Protein AF-A0AAW6MCB2-F1 (afdb_monomer_lite)

Secondary structure (DSSP, 8-state):
-HHHHHHHHHHHHTT-PPP-------TT---SPPPGGGS-------SSSTBTTTB---STTTT----

Foldseek 3Di:
DVVVVVVVVVVVVVPPDDDDDDDDDDPVDDDDDDDPVPDDDDDDCDPNCDPVNVPPDPDPCPPVPDD

pLDDT: mean 88.35, std 9.99, range [64.38, 97.38]

Organism: NCBI:txid246787

Structure (mmCIF, N/CA/C/O backbone):
data_AF-A0AAW6MCB2-F1
#
_entry.id   AF-A0AAW6MCB2-F1
#
loop_
_atom_site.group_PDB
_atom_site.id
_atom_site.type_symbol
_atom_site.label_atom_id
_atom_site.label_alt_id
_atom_site.label_comp_id
_atom_site.label_asym_id
_atom_site.label_entity_id
_atom_site.label_seq_id
_atom_site.pdbx_PDB_ins_code
_atom_site.Cartn_x
_atom_site.Cartn_y
_atom_site.Cartn_z
_atom_site.occupancy
_atom_site.B_iso_or_equiv
_atom_site.auth_seq_id
_atom_site.auth_comp_id
_atom_site.auth_asym_id
_atom_site.auth_atom_id
_atom_site.pdbx_PDB_model_num
ATOM 1 N N . MET A 1 1 ? 25.875 -9.834 56.819 1.00 64.38 1 MET A N 1
ATOM 2 C CA . MET A 1 1 ? 24.620 -9.050 56.699 1.00 64.38 1 MET A CA 1
ATOM 3 C C . MET A 1 1 ? 24.475 -8.337 55.353 1.00 64.38 1 MET A C 1
ATOM 5 O O . MET A 1 1 ? 23.486 -8.575 54.681 1.00 64.38 1 MET A O 1
ATOM 9 N N . LYS A 1 2 ? 25.454 -7.541 54.892 1.00 68.38 2 LYS A N 1
ATOM 10 C CA . LYS A 1 2 ? 25.353 -6.794 53.614 1.00 68.38 2 LYS A CA 1
ATOM 11 C C . LYS A 1 2 ? 25.117 -7.672 52.368 1.00 68.38 2 LYS A C 1
ATOM 13 O O . LYS A 1 2 ? 24.311 -7.317 51.523 1.00 68.38 2 LYS A O 1
ATOM 18 N N . ARG A 1 3 ? 25.758 -8.847 52.293 1.00 73.25 3 ARG A N 1
ATOM 19 C CA . ARG A 1 3 ? 25.574 -9.821 51.194 1.00 73.25 3 ARG A CA 1
ATOM 20 C C . ARG A 1 3 ? 24.170 -10.434 51.151 1.00 73.25 3 ARG A C 1
ATOM 22 O O . ARG A 1 3 ? 23.637 -10.659 50.077 1.00 73.25 3 ARG A O 1
ATOM 29 N N . PHE A 1 4 ? 23.573 -10.656 52.321 1.00 80.12 4 PHE A N 1
ATOM 30 C CA . PHE A 1 4 ? 22.205 -11.157 52.443 1.00 80.12 4 PHE A CA 1
ATOM 31 C C . PHE A 1 4 ? 21.192 -10.096 51.995 1.00 80.12 4 PHE A C 1
ATOM 33 O O . PHE A 1 4 ? 20.295 -10.383 51.213 1.00 80.12 4 PHE A O 1
ATOM 40 N N . LEU A 1 5 ? 21.412 -8.845 52.411 1.00 77.62 5 LEU A N 1
ATOM 41 C CA . LEU A 1 5 ? 20.606 -7.699 51.988 1.00 77.62 5 LEU A CA 1
ATOM 42 C C . LEU A 1 5 ? 20.664 -7.475 50.467 1.00 77.62 5 LEU A C 1
ATOM 44 O O . LEU A 1 5 ? 19.655 -7.170 49.841 1.00 77.62 5 LEU A O 1
ATOM 48 N N . PHE A 1 6 ? 21.843 -7.671 49.871 1.00 80.88 6 PHE A N 1
ATOM 49 C CA . PHE A 1 6 ? 22.045 -7.564 48.427 1.00 80.88 6 PHE A CA 1
ATOM 50 C C . PHE A 1 6 ? 21.316 -8.671 47.653 1.00 80.88 6 PHE A C 1
ATOM 52 O O . PHE A 1 6 ? 20.700 -8.409 46.626 1.00 80.88 6 PHE A O 1
ATOM 59 N N . PHE A 1 7 ? 21.326 -9.899 48.176 1.00 81.88 7 PHE A N 1
ATOM 60 C CA . PHE A 1 7 ? 20.603 -11.019 47.574 1.00 81.88 7 PHE A CA 1
ATOM 61 C C . PHE A 1 7 ? 19.080 -10.816 47.632 1.00 81.88 7 PHE A C 1
ATOM 63 O O . PHE A 1 7 ? 18.383 -11.074 46.655 1.00 81.88 7 PHE A O 1
ATOM 70 N N . LEU A 1 8 ? 18.571 -10.272 48.743 1.00 81.44 8 LEU A N 1
ATOM 71 C CA . LEU A 1 8 ? 17.151 -9.957 48.919 1.00 81.44 8 LEU A CA 1
ATOM 72 C C . LEU A 1 8 ? 16.657 -8.888 47.924 1.00 81.44 8 LEU A C 1
ATOM 74 O O . LEU A 1 8 ? 15.558 -9.009 47.388 1.00 81.44 8 LEU A O 1
ATOM 78 N N . MET A 1 9 ? 17.485 -7.880 47.629 1.00 80.19 9 MET A N 1
ATOM 79 C CA . MET A 1 9 ? 17.197 -6.862 46.607 1.00 80.19 9 MET A CA 1
ATOM 80 C C . MET A 1 9 ? 17.070 -7.455 45.196 1.00 80.19 9 MET A C 1
ATOM 82 O O . MET A 1 9 ? 16.158 -7.086 44.460 1.00 80.19 9 MET A O 1
ATOM 86 N N . ILE A 1 10 ? 17.953 -8.387 44.820 1.00 79.31 10 ILE A N 1
ATOM 87 C CA . ILE A 1 10 ? 17.931 -9.022 43.491 1.00 79.31 10 ILE A CA 1
ATOM 88 C C . ILE A 1 10 ? 16.671 -9.875 43.312 1.00 79.31 10 ILE A C 1
ATOM 90 O O . ILE A 1 10 ? 16.033 -9.811 42.264 1.00 79.31 10 ILE A O 1
ATOM 94 N N . VAL A 1 11 ? 16.271 -10.629 44.341 1.00 78.69 11 VAL A N 1
ATOM 95 C CA . VAL A 1 11 ? 15.038 -11.434 44.298 1.00 78.69 11 VAL A CA 1
ATOM 96 C C . VAL A 1 11 ? 13.801 -10.540 44.163 1.00 78.69 11 VAL A C 1
ATOM 98 O O . VAL A 1 11 ? 12.929 -10.845 43.357 1.00 78.69 11 VAL A O 1
ATOM 101 N N . GLY A 1 12 ? 13.751 -9.403 44.868 1.00 73.12 12 GLY A N 1
ATOM 102 C CA . GLY A 1 12 ? 12.657 -8.432 44.743 1.00 73.12 12 GLY A CA 1
ATOM 103 C C . GLY A 1 12 ? 12.545 -7.796 43.351 1.00 73.12 12 GLY A C 1
ATOM 104 O O . GLY A 1 12 ? 11.434 -7.576 42.865 1.00 73.12 12 GLY A O 1
ATOM 105 N N . ALA A 1 13 ? 13.673 -7.558 42.675 1.00 69.12 13 ALA A N 1
ATOM 106 C CA . ALA A 1 13 ? 13.706 -7.006 41.318 1.00 69.12 13 ALA A CA 1
ATOM 107 C C . ALA A 1 13 ? 13.234 -8.003 40.240 1.00 69.12 13 ALA A C 1
ATOM 109 O O . ALA A 1 13 ? 12.731 -7.587 39.200 1.00 69.12 13 ALA A O 1
ATOM 110 N N . LEU A 1 14 ? 13.349 -9.313 40.488 1.00 68.50 14 LEU A N 1
ATOM 111 C CA . LEU A 1 14 ? 12.863 -10.366 39.583 1.00 68.50 14 LEU A CA 1
ATOM 112 C C . LEU A 1 14 ? 11.341 -10.586 39.665 1.00 68.50 14 LEU A C 1
ATOM 114 O O . LEU A 1 14 ? 10.781 -11.291 38.831 1.00 68.50 14 LEU A O 1
ATOM 118 N N . SER A 1 15 ? 10.659 -9.962 40.630 1.00 66.50 15 SER A N 1
ATOM 119 C CA . SER A 1 15 ? 9.201 -10.053 40.824 1.00 66.50 15 SER A CA 1
ATOM 120 C C . SER A 1 15 ? 8.380 -9.045 40.005 1.00 66.50 15 SER A C 1
ATOM 122 O O . SER A 1 15 ? 7.200 -8.849 40.292 1.00 66.50 15 SER A O 1
ATOM 124 N N . VAL A 1 16 ? 8.955 -8.408 38.977 1.00 68.44 16 VAL A N 1
ATOM 125 C CA . VAL A 1 16 ? 8.179 -7.577 38.040 1.00 68.44 16 VAL A CA 1
ATOM 126 C C . VAL A 1 16 ? 7.281 -8.494 37.209 1.00 68.44 16 VAL A C 1
ATOM 128 O O . VAL A 1 16 ? 7.676 -9.025 36.173 1.00 68.44 16 VAL A O 1
ATOM 131 N N . GLN A 1 17 ? 6.062 -8.721 37.688 1.00 72.19 17 GLN A N 1
ATOM 132 C CA . GLN A 1 17 ? 5.036 -9.411 36.921 1.00 72.19 17 GLN A CA 1
ATOM 133 C C . GLN A 1 17 ? 4.538 -8.479 35.816 1.00 72.19 17 GLN A C 1
ATOM 135 O O . GLN A 1 17 ? 4.198 -7.322 36.071 1.00 72.19 17 GLN A O 1
ATOM 140 N N . ALA A 1 18 ? 4.495 -8.982 34.581 1.00 75.75 18 ALA A N 1
ATOM 141 C CA . ALA A 1 18 ? 3.846 -8.281 33.483 1.00 75.75 18 ALA A CA 1
ATOM 142 C C . ALA A 1 18 ? 2.387 -7.986 33.863 1.00 75.75 18 ALA A C 1
ATOM 144 O O . ALA A 1 18 ? 1.675 -8.859 34.362 1.00 75.75 18 ALA A O 1
ATOM 145 N N . GLN A 1 19 ? 1.950 -6.746 33.652 1.00 76.56 19 GLN A N 1
ATOM 146 C CA . GLN A 1 19 ? 0.607 -6.325 34.017 1.00 76.56 19 GLN A CA 1
ATOM 147 C C . GLN A 1 19 ? -0.411 -7.075 33.150 1.00 76.56 19 GLN A C 1
ATOM 149 O O . GLN A 1 19 ? -0.402 -6.971 31.923 1.00 76.56 19 GLN A O 1
ATOM 154 N N . GLN A 1 20 ? -1.280 -7.856 33.787 1.00 77.75 20 GLN A N 1
ATOM 155 C CA . GLN A 1 20 ? -2.303 -8.620 33.088 1.00 77.75 20 GLN A CA 1
ATOM 156 C C . GLN A 1 20 ? -3.437 -7.663 32.689 1.00 77.75 20 GLN A C 1
ATOM 158 O O . GLN A 1 20 ? -4.196 -7.200 33.539 1.00 77.75 20 GLN A O 1
ATOM 163 N N . HIS A 1 21 ? -3.519 -7.315 31.403 1.00 85.94 21 HIS 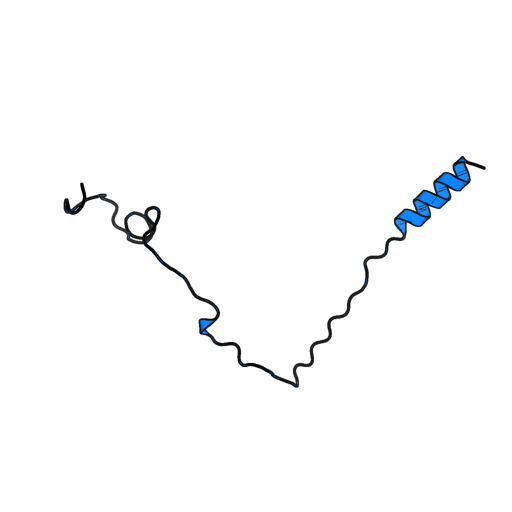A N 1
ATOM 164 C CA . HIS A 1 21 ? -4.566 -6.443 30.872 1.00 85.94 21 HIS A CA 1
ATOM 165 C C . HIS A 1 21 ? -5.638 -7.268 30.160 1.00 85.94 21 HIS A C 1
ATOM 167 O O . HIS A 1 21 ? -5.338 -8.026 29.238 1.00 85.94 21 HIS A O 1
ATOM 173 N N . VAL A 1 22 ? -6.892 -7.111 30.587 1.00 91.81 22 VAL A N 1
ATOM 174 C CA . VAL A 1 22 ? -8.049 -7.751 29.955 1.00 91.81 22 VAL A CA 1
ATOM 175 C C . VAL A 1 22 ? -8.797 -6.700 29.143 1.00 91.81 22 VAL A C 1
ATOM 177 O O . VAL A 1 22 ? -9.380 -5.777 29.709 1.00 91.81 22 VAL A O 1
ATOM 180 N N . MET A 1 23 ? -8.800 -6.859 27.819 1.00 93.50 23 MET A N 1
ATOM 181 C CA . MET A 1 23 ? -9.626 -6.064 26.911 1.00 93.50 23 MET A CA 1
ATOM 182 C C . MET A 1 23 ? -10.941 -6.805 26.654 1.00 93.50 23 MET A C 1
ATOM 184 O O . MET A 1 23 ? -10.947 -7.868 26.038 1.00 93.50 23 MET A O 1
ATOM 188 N N . SER A 1 24 ? -12.052 -6.250 27.138 1.00 94.25 24 SER A N 1
ATOM 189 C CA . SER A 1 24 ? -13.395 -6.778 26.873 1.00 94.25 24 SER A CA 1
ATOM 190 C C . SER A 1 24 ? -14.014 -6.077 25.665 1.00 94.25 24 SER A C 1
ATOM 192 O O . SER A 1 24 ? -13.946 -4.851 25.563 1.00 94.25 24 SER A O 1
ATOM 194 N N . VAL A 1 25 ? -14.624 -6.845 24.761 1.00 94.31 25 VAL A N 1
ATOM 195 C CA . VAL A 1 25 ? -15.289 -6.340 23.552 1.00 94.31 25 VAL A CA 1
ATOM 196 C C . VAL A 1 25 ? -16.744 -6.804 23.554 1.00 94.31 25 VAL A C 1
ATOM 198 O O . VAL A 1 25 ? -17.020 -8.001 23.527 1.00 94.31 25 VAL A O 1
ATOM 201 N N . ASP A 1 26 ? -17.679 -5.854 23.575 1.00 95.81 26 ASP A N 1
ATOM 202 C CA . ASP A 1 26 ? -19.119 -6.119 23.490 1.00 95.81 26 ASP A CA 1
ATOM 203 C C . ASP A 1 26 ? -19.576 -6.100 22.024 1.00 95.81 26 ASP A C 1
ATOM 205 O O . ASP A 1 26 ? -19.829 -5.046 21.442 1.00 95.81 26 ASP A O 1
ATOM 209 N N . VAL A 1 27 ? -19.686 -7.283 21.417 1.00 95.31 27 VAL A N 1
ATOM 210 C CA . VAL A 1 27 ? -20.089 -7.440 20.008 1.00 95.31 27 VAL A CA 1
ATOM 211 C C . VAL A 1 27 ? -21.586 -7.213 19.767 1.00 95.31 27 VAL A C 1
ATOM 213 O O . VAL A 1 27 ? -22.012 -7.140 18.617 1.00 95.31 27 VAL A O 1
ATOM 216 N N . SER A 1 28 ? -22.395 -7.081 20.826 1.00 97.25 28 SER A N 1
ATOM 217 C CA . SER A 1 28 ? -23.840 -6.833 20.708 1.00 97.25 28 SER A CA 1
ATOM 218 C C . SER A 1 28 ? -24.180 -5.373 20.394 1.00 97.25 28 SER A C 1
ATOM 220 O O . SER A 1 28 ? -25.322 -5.064 20.056 1.00 97.25 28 SER A O 1
ATOM 222 N N . LYS A 1 29 ? -23.191 -4.474 20.483 1.00 95.81 29 LYS A N 1
ATOM 223 C CA . LYS A 1 29 ? -23.348 -3.026 20.297 1.00 95.81 29 LYS A CA 1
ATOM 224 C C . LYS A 1 29 ? -22.497 -2.520 19.129 1.00 95.81 29 LYS A C 1
ATOM 226 O O . LYS A 1 29 ? -21.485 -1.855 19.357 1.00 95.81 29 LYS A O 1
ATOM 231 N N . PRO A 1 30 ? -22.876 -2.815 17.872 1.00 94.25 30 PRO A N 1
ATOM 232 C CA . PRO A 1 30 ? -22.211 -2.216 16.723 1.00 94.25 30 PRO A CA 1
ATOM 233 C C . PRO A 1 30 ? -22.354 -0.689 16.780 1.00 94.25 30 PRO A C 1
ATOM 235 O O . PRO A 1 30 ? -23.433 -0.170 17.065 1.00 94.25 30 PRO A O 1
ATOM 238 N N . THR A 1 31 ? -21.261 0.028 16.525 1.00 95.06 31 THR A N 1
ATOM 239 C CA . THR A 1 31 ? -21.222 1.495 16.583 1.00 95.06 31 THR A CA 1
ATOM 240 C C . THR A 1 31 ? -21.208 2.083 15.174 1.00 95.06 31 THR A C 1
ATOM 242 O O . THR A 1 31 ? -22.260 2.348 14.600 1.00 95.06 31 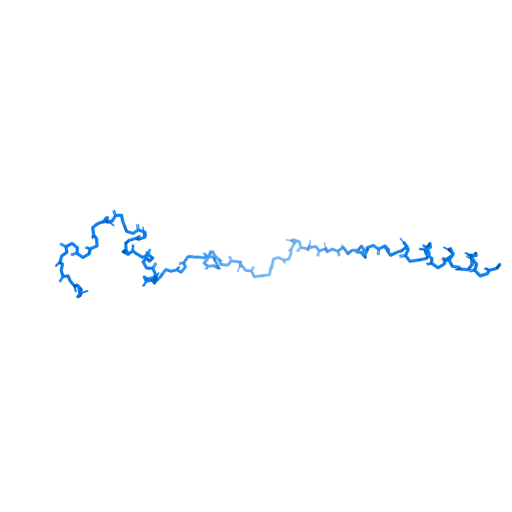THR A O 1
ATOM 245 N N . ALA A 1 32 ? -20.027 2.254 14.585 1.00 95.25 32 ALA A N 1
ATOM 246 C CA . ALA A 1 32 ? -19.857 2.777 13.239 1.00 95.25 32 ALA A CA 1
ATOM 247 C C . ALA A 1 32 ? -19.655 1.647 12.226 1.00 95.25 32 ALA A C 1
ATOM 249 O O . ALA A 1 32 ? -18.969 0.658 12.491 1.00 95.25 32 ALA A O 1
ATOM 250 N N . LYS A 1 33 ? -20.210 1.826 11.025 1.00 95.12 33 LYS A N 1
ATOM 251 C CA . LYS A 1 33 ? -19.879 0.973 9.885 1.00 95.12 33 LYS A CA 1
ATOM 252 C C . LYS A 1 33 ? -18.459 1.297 9.419 1.00 95.12 33 LYS A C 1
ATOM 254 O O . LYS A 1 33 ? -18.159 2.452 9.121 1.00 95.12 33 LYS A O 1
ATOM 259 N N . ILE A 1 34 ? -17.613 0.277 9.313 1.00 95.75 34 ILE A N 1
ATOM 260 C CA . ILE A 1 34 ? -16.303 0.398 8.668 1.00 95.75 34 ILE A CA 1
ATOM 261 C C . ILE A 1 34 ? -16.542 0.530 7.161 1.00 95.75 34 ILE A C 1
ATOM 263 O O . ILE A 1 34 ? -17.181 -0.337 6.560 1.00 95.75 34 ILE A O 1
ATOM 267 N N . GLN A 1 35 ? -16.085 1.632 6.564 1.00 97.38 35 GLN A N 1
ATOM 268 C CA . GLN A 1 35 ? -16.220 1.847 5.123 1.00 97.38 35 GLN A CA 1
ATOM 269 C C . GLN A 1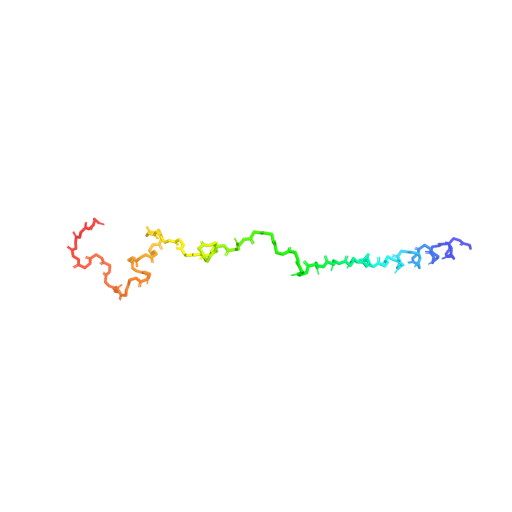 35 ? -15.226 0.946 4.367 1.00 97.38 35 GLN A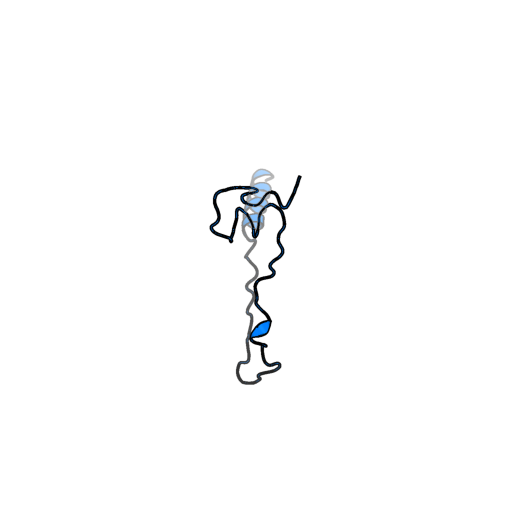 C 1
ATOM 271 O O . GLN A 1 35 ? -14.067 0.864 4.785 1.00 97.38 35 GLN A O 1
ATOM 276 N N . PRO A 1 36 ? -15.636 0.267 3.280 1.00 96.62 36 PRO A N 1
ATOM 277 C CA . PRO A 1 36 ? -14.727 -0.545 2.466 1.00 96.62 36 PRO A CA 1
ATOM 278 C C . PRO A 1 36 ? -13.520 0.236 1.926 1.00 96.62 36 PRO A C 1
ATOM 280 O O . PRO A 1 36 ? -12.444 -0.330 1.767 1.00 96.62 36 PRO A O 1
ATOM 283 N N . GLU A 1 37 ? -13.681 1.539 1.699 1.00 96.75 37 GLU A N 1
ATOM 284 C CA . GLU A 1 37 ? -12.680 2.441 1.120 1.00 96.75 37 GLU A CA 1
ATOM 285 C C . GLU A 1 37 ? -11.645 2.942 2.139 1.00 96.75 37 GLU A C 1
ATOM 287 O O . GLU A 1 37 ? -10.744 3.698 1.782 1.00 96.75 37 GLU A O 1
ATOM 292 N N . MET A 1 38 ? -11.735 2.523 3.409 1.00 97.12 38 MET A N 1
ATOM 293 C CA . MET A 1 38 ? -10.742 2.869 4.440 1.00 97.12 38 MET A CA 1
ATOM 294 C C . MET A 1 38 ? -9.333 2.354 4.112 1.00 97.12 38 MET A C 1
ATOM 296 O O . MET A 1 38 ? -8.358 2.847 4.678 1.00 97.12 38 MET A O 1
ATOM 300 N N . TYR A 1 39 ? -9.221 1.371 3.217 1.00 96.75 39 TYR A N 1
ATOM 301 C CA . TYR A 1 39 ? -7.956 0.816 2.751 1.00 96.75 39 TYR A CA 1
ATOM 302 C C . TYR A 1 39 ? -7.896 0.882 1.226 1.00 96.75 39 TYR A C 1
ATOM 304 O O . TYR A 1 39 ? -8.805 0.424 0.538 1.00 96.75 39 TYR A O 1
ATOM 312 N N . GLY A 1 40 ? -6.804 1.426 0.698 1.00 96.75 40 GLY A N 1
ATOM 313 C CA . GLY A 1 40 ? -6.588 1.572 -0.736 1.00 96.75 40 GLY A CA 1
ATOM 314 C C . GLY A 1 40 ? -5.110 1.734 -1.071 1.00 96.75 40 GLY A C 1
ATOM 315 O O . GLY A 1 40 ? -4.256 1.733 -0.184 1.00 96.75 40 GLY A O 1
ATOM 316 N N . ILE A 1 41 ? -4.816 1.865 -2.364 1.00 95.81 41 ILE A N 1
ATOM 317 C CA . ILE A 1 41 ? -3.467 2.110 -2.879 1.00 95.81 41 ILE A CA 1
ATOM 318 C C . ILE A 1 41 ? -3.436 3.534 -3.422 1.00 95.81 41 ILE A C 1
ATOM 320 O O . ILE A 1 41 ? -4.234 3.888 -4.289 1.00 95.81 41 ILE A O 1
ATOM 324 N N . PHE A 1 42 ? -2.515 4.343 -2.910 1.00 95.56 42 PHE A N 1
ATOM 325 C CA . PHE A 1 42 ? -2.161 5.613 -3.527 1.00 95.56 42 PHE A CA 1
ATOM 326 C C . PHE A 1 42 ? -1.078 5.361 -4.576 1.00 95.56 42 PHE A C 1
ATOM 328 O O . PHE A 1 42 ? -0.117 4.641 -4.302 1.00 95.56 42 PHE A O 1
ATOM 335 N N . PHE A 1 43 ? -1.243 5.936 -5.764 1.00 96.00 43 PHE A N 1
ATOM 336 C CA . PHE A 1 43 ? -0.295 5.789 -6.858 1.00 96.00 43 PHE A CA 1
ATOM 337 C C . PHE A 1 43 ? -0.006 7.147 -7.489 1.00 96.00 43 PHE A C 1
ATOM 339 O O . PHE A 1 43 ? -0.920 7.847 -7.924 1.00 96.00 43 PHE A O 1
ATOM 346 N N . GLU A 1 44 ? 1.275 7.482 -7.551 1.00 96.25 44 GLU A N 1
ATOM 347 C CA . GLU A 1 44 ? 1.824 8.590 -8.318 1.00 96.25 44 GLU A CA 1
ATOM 348 C C . GLU A 1 44 ? 3.030 8.072 -9.102 1.00 96.25 44 GLU A C 1
ATOM 350 O O . GLU A 1 44 ? 3.721 7.151 -8.651 1.00 96.25 44 GLU A O 1
ATOM 355 N N . ASP A 1 45 ? 3.299 8.658 -10.266 1.00 94.69 45 ASP A N 1
ATOM 356 C CA . ASP A 1 45 ? 4.545 8.370 -10.963 1.00 94.69 45 ASP A CA 1
ATOM 357 C C . ASP A 1 45 ? 5.693 9.168 -10.331 1.00 94.69 45 ASP A C 1
ATOM 359 O O . ASP A 1 45 ? 6.012 10.287 -10.733 1.00 94.69 45 ASP A O 1
ATOM 363 N N . ILE A 1 46 ? 6.283 8.598 -9.281 1.00 96.00 46 ILE A N 1
ATOM 364 C CA . ILE A 1 46 ? 7.454 9.132 -8.586 1.00 96.00 46 ILE A CA 1
ATOM 365 C C . ILE A 1 46 ? 8.522 8.039 -8.495 1.00 96.00 46 ILE A C 1
ATOM 367 O O . ILE A 1 46 ? 8.217 6.881 -8.224 1.00 96.00 46 ILE A O 1
ATOM 371 N N . ILE A 1 47 ? 9.788 8.398 -8.736 1.00 93.94 47 ILE A N 1
ATOM 372 C CA . ILE A 1 47 ? 10.9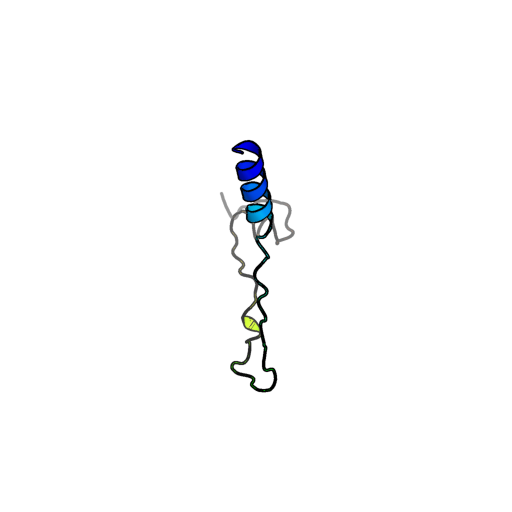35 7.464 -8.703 1.00 93.94 47 ILE A CA 1
ATOM 373 C C . ILE A 1 47 ? 10.705 6.249 -9.638 1.00 93.94 47 ILE A C 1
ATOM 375 O O . ILE A 1 47 ? 10.950 5.110 -9.256 1.00 93.94 47 ILE A O 1
ATOM 379 N N . PHE A 1 48 ? 10.242 6.481 -10.876 1.00 93.50 48 PHE A N 1
ATOM 380 C CA . PHE A 1 48 ? 9.937 5.416 -11.854 1.00 93.50 48 PHE A CA 1
ATOM 381 C C . PHE A 1 48 ? 8.853 4.436 -11.364 1.00 93.50 48 PHE A C 1
ATOM 383 O O . PHE A 1 48 ? 8.927 3.233 -11.603 1.00 93.50 48 PHE A O 1
ATOM 390 N N . GLY A 1 49 ? 7.855 4.945 -10.635 1.00 94.50 49 GLY A N 1
ATOM 391 C CA . GLY A 1 49 ? 6.747 4.149 -10.109 1.00 94.50 49 GLY A CA 1
ATOM 392 C C . GLY A 1 49 ? 5.793 3.663 -11.203 1.00 94.50 49 GLY A C 1
ATOM 393 O O . GLY A 1 49 ? 5.300 2.533 -11.124 1.00 94.50 49 GLY A O 1
ATOM 394 N N . ALA A 1 50 ? 5.570 4.476 -12.243 1.00 95.12 50 ALA A N 1
ATOM 395 C CA . ALA A 1 50 ? 4.835 4.073 -13.438 1.00 95.12 50 ALA A CA 1
ATOM 396 C C . ALA A 1 50 ? 5.798 3.625 -14.539 1.00 95.12 50 ALA A C 1
ATOM 398 O O . ALA A 1 50 ? 6.004 2.422 -14.711 1.00 95.12 50 ALA A O 1
ATOM 399 N N . ASP A 1 51 ? 6.411 4.567 -15.252 1.00 94.25 51 ASP A N 1
ATOM 400 C CA . ASP A 1 51 ? 7.310 4.271 -16.365 1.00 94.25 51 ASP A CA 1
ATOM 401 C C . ASP A 1 51 ? 8.642 3.713 -15.849 1.00 94.25 51 ASP A C 1
ATOM 403 O O . ASP A 1 51 ? 9.385 4.390 -15.141 1.00 94.25 51 ASP A O 1
ATOM 407 N N . GLY A 1 52 ? 8.958 2.464 -16.204 1.00 93.19 52 GLY A N 1
ATOM 408 C CA . GLY A 1 52 ? 10.109 1.733 -15.657 1.00 93.19 52 GLY A CA 1
ATOM 409 C C . GLY A 1 52 ? 9.832 1.010 -14.332 1.00 93.19 52 GLY A C 1
ATOM 410 O O . GLY A 1 52 ? 10.740 0.377 -13.789 1.00 93.19 52 GLY A O 1
ATOM 411 N N . GLY A 1 53 ? 8.592 1.071 -13.841 1.00 95.19 53 GLY A N 1
ATOM 412 C CA . GLY A 1 53 ? 8.106 0.354 -12.666 1.00 95.19 53 GLY A CA 1
ATOM 413 C C . GLY A 1 53 ? 6.902 -0.509 -13.016 1.00 95.19 53 GLY A C 1
ATOM 414 O O . GLY A 1 53 ? 7.046 -1.600 -13.568 1.00 95.19 53 GLY A O 1
ATOM 415 N N . LEU A 1 54 ? 5.703 -0.033 -12.671 1.00 96.62 54 LEU A N 1
ATOM 416 C CA . LEU A 1 54 ? 4.457 -0.764 -12.912 1.00 96.62 54 LEU A CA 1
ATOM 417 C C . LEU A 1 54 ? 4.149 -0.942 -14.407 1.00 96.62 54 LEU A C 1
ATOM 419 O O . LEU A 1 54 ? 3.575 -1.959 -14.803 1.00 96.62 54 LEU A O 1
ATOM 423 N N . TYR A 1 55 ? 4.508 0.035 -15.240 1.00 96.19 55 TYR A N 1
ATOM 424 C CA . TYR A 1 55 ? 4.348 -0.066 -16.682 1.00 96.19 55 TYR A CA 1
ATOM 425 C C . TYR A 1 55 ? 5.455 -0.941 -17.271 1.00 96.19 55 TYR A C 1
ATOM 427 O O . TYR A 1 55 ? 6.641 -0.664 -17.114 1.00 96.19 55 TYR A O 1
ATOM 435 N N . ALA A 1 56 ? 5.056 -1.996 -17.979 1.00 96.88 56 ALA A N 1
ATOM 436 C CA . ALA A 1 56 ? 5.951 -3.062 -18.427 1.00 96.88 56 ALA A CA 1
ATOM 437 C C . ALA A 1 56 ? 6.887 -2.684 -19.596 1.00 96.88 56 ALA A C 1
ATOM 439 O O . ALA A 1 56 ? 7.540 -3.560 -20.165 1.00 96.88 56 ALA A O 1
ATOM 440 N N . GLU A 1 57 ? 6.935 -1.413 -19.994 1.00 95.19 57 GLU A N 1
ATOM 441 C CA . GLU A 1 57 ? 7.867 -0.943 -21.016 1.00 95.19 57 GLU A CA 1
ATOM 442 C C . GLU A 1 57 ? 9.307 -0.981 -20.493 1.00 95.19 57 GLU A C 1
ATOM 444 O O . GLU A 1 57 ? 9.608 -0.512 -19.397 1.00 95.19 57 GLU A O 1
ATOM 449 N N . LEU A 1 58 ? 10.204 -1.538 -21.304 1.00 95.50 58 LEU A N 1
ATOM 450 C CA . LEU A 1 58 ? 11.609 -1.743 -20.948 1.00 95.50 58 LEU A CA 1
ATOM 451 C C . LEU A 1 58 ? 12.526 -0.702 -21.597 1.00 95.50 58 LEU A C 1
ATOM 453 O O . LEU A 1 58 ? 13.666 -0.523 -21.163 1.00 95.50 58 LEU A O 1
ATOM 457 N N . VAL A 1 59 ? 12.055 -0.016 -22.642 1.00 94.81 59 VAL A N 1
ATOM 458 C CA . VAL A 1 59 ? 12.818 1.011 -23.350 1.00 94.81 59 VAL A CA 1
ATOM 459 C C . VAL A 1 59 ? 12.475 2.389 -22.796 1.00 94.81 59 VAL A C 1
ATOM 461 O O . VAL A 1 59 ? 11.418 2.958 -23.076 1.00 94.81 59 VAL A O 1
ATOM 464 N N . LYS A 1 60 ? 13.422 2.976 -22.057 1.00 93.38 60 LYS A N 1
ATOM 465 C CA . LYS A 1 60 ? 13.324 4.373 -21.627 1.00 93.38 60 LYS A CA 1
ATOM 466 C C . LYS A 1 60 ? 13.340 5.302 -22.844 1.00 93.38 60 LYS A C 1
ATOM 468 O O . LYS A 1 60 ? 14.203 5.176 -23.708 1.00 93.38 60 LYS A O 1
ATOM 473 N N . ASN A 1 61 ? 12.422 6.270 -22.856 1.00 93.38 61 ASN A N 1
ATOM 474 C CA . ASN A 1 61 ? 12.304 7.296 -23.896 1.00 93.38 61 ASN A CA 1
ATOM 475 C C . ASN A 1 61 ? 12.084 6.741 -25.319 1.00 93.38 61 ASN A C 1
ATOM 477 O O . ASN A 1 61 ? 12.601 7.285 -26.293 1.00 93.38 61 ASN A O 1
ATOM 481 N N . ARG A 1 62 ? 11.310 5.655 -25.459 1.00 94.06 62 ARG A N 1
ATOM 482 C CA . ARG A 1 62 ? 11.048 4.996 -26.755 1.00 94.06 62 ARG A CA 1
ATOM 483 C C . ARG A 1 62 ? 10.495 5.925 -27.847 1.00 94.06 62 ARG A C 1
ATOM 485 O O . ARG A 1 62 ? 10.641 5.625 -29.028 1.00 94.06 62 ARG A O 1
ATOM 492 N N . SER A 1 63 ? 9.817 7.001 -27.449 1.00 94.81 63 SER A N 1
ATOM 493 C CA . SER A 1 63 ? 9.130 7.945 -28.333 1.00 94.81 63 SER A CA 1
ATOM 494 C C . SER A 1 63 ? 9.762 9.337 -28.364 1.00 94.81 63 SER A C 1
ATOM 496 O O . SER A 1 63 ? 9.240 10.205 -29.057 1.00 94.81 63 SER A O 1
ATOM 498 N N . PHE A 1 64 ? 10.893 9.554 -27.683 1.00 94.44 64 PHE A N 1
ATOM 499 C CA . PHE A 1 64 ? 11.565 10.861 -27.618 1.00 94.44 64 PHE A CA 1
ATOM 500 C C . PHE A 1 64 ? 10.676 11.983 -27.039 1.00 94.44 64 PHE A C 1
ATOM 502 O O . PHE A 1 64 ? 10.799 13.144 -27.425 1.00 94.44 64 PHE A O 1
ATOM 509 N N . GLU A 1 65 ? 9.768 11.639 -26.120 1.00 90.12 65 GLU A N 1
ATOM 510 C CA . GLU A 1 65 ? 8.808 12.570 -25.503 1.00 90.12 65 GLU A CA 1
ATOM 511 C C . GLU A 1 65 ? 9.406 13.395 -24.354 1.00 90.12 65 GLU A C 1
ATOM 513 O O . GLU A 1 65 ? 8.817 14.393 -23.934 1.00 90.12 65 GLU A O 1
ATOM 518 N N . PHE A 1 66 ? 10.591 13.022 -23.864 1.00 81.94 66 PHE A N 1
ATOM 519 C CA . PHE A 1 66 ? 11.296 13.731 -22.794 1.00 81.94 66 PHE A CA 1
ATOM 520 C C . PHE A 1 66 ? 12.800 13.850 -23.126 1.00 81.94 66 PHE A C 1
ATOM 522 O O . PHE A 1 66 ? 13.325 12.988 -23.841 1.00 81.94 66 PHE A O 1
ATOM 529 N N . PRO A 1 67 ? 13.483 14.914 -22.655 1.00 73.25 67 PRO A N 1
ATOM 530 C CA . PRO A 1 67 ? 14.881 15.211 -22.987 1.00 73.25 67 PRO A CA 1
ATOM 531 C C . PRO A 1 67 ? 15.901 14.233 -22.386 1.00 73.25 67 PRO A C 1
ATOM 533 O O . PRO A 1 67 ? 15.626 13.635 -21.318 1.00 73.25 67 PRO A O 1
#

InterPro domains:
  IPR051563 Glycosyl Hydrolase Fa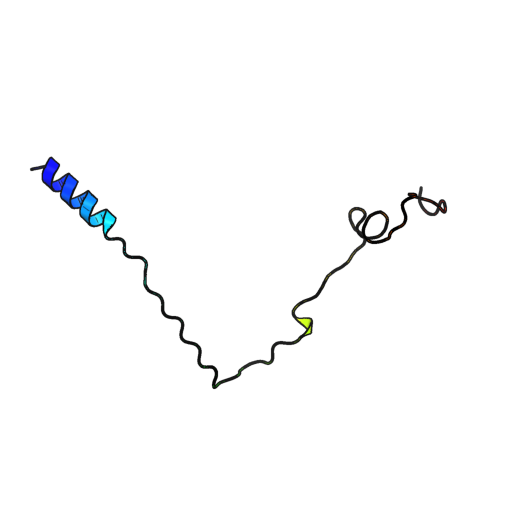mily 51 [PTHR31776] (11-66)

Radius of gyration: 30.67 Å; chains: 1; bounding box: 49×27×85 Å

Sequence (67 aa):
MKRFLFFLMIVGALSVQAQQHVMSVDVSKPTAKIQPEMYGIFFEDIIFGADGGLYAELVKNRSFEFP